Protein AF-A0A9P6MD39-F1 (afdb_monomer_lite)

pLDDT: mean 84.33, std 9.84, range [44.53, 94.75]

Structure (mmCIF, N/CA/C/O backbone):
data_AF-A0A9P6MD39-F1
#
_entry.id   AF-A0A9P6MD39-F1
#
loop_
_atom_site.group_PDB
_atom_site.id
_atom_site.type_symbol
_atom_site.label_atom_id
_atom_site.label_alt_id
_atom_site.label_comp_id
_atom_site.label_asym_id
_atom_site.label_entity_id
_atom_site.label_seq_id
_atom_site.pdbx_PDB_ins_code
_atom_site.Cartn_x
_atom_site.Cartn_y
_atom_site.Cartn_z
_atom_site.occupancy
_atom_site.B_iso_or_equiv
_atom_site.auth_seq_id
_atom_site.auth_comp_id
_atom_site.auth_asym_id
_atom_site.auth_atom_id
_atom_site.pdbx_PDB_model_num
ATOM 1 N N . MET A 1 1 ? 20.404 10.958 -19.937 1.00 44.53 1 MET A N 1
ATOM 2 C CA . MET A 1 1 ? 19.831 9.655 -19.550 1.00 44.53 1 MET A CA 1
ATOM 3 C C . MET A 1 1 ? 18.333 9.852 -19.478 1.00 44.53 1 MET A C 1
ATOM 5 O O . MET A 1 1 ? 17.908 10.768 -18.789 1.00 44.53 1 MET A O 1
ATOM 9 N N . THR A 1 2 ? 17.556 9.113 -20.261 1.00 56.06 2 THR A N 1
ATOM 10 C CA . THR A 1 2 ? 16.095 9.101 -20.125 1.00 56.06 2 THR A CA 1
ATOM 11 C C . THR A 1 2 ? 15.759 8.296 -18.879 1.00 56.06 2 THR A C 1
ATOM 13 O O . THR A 1 2 ? 16.224 7.165 -18.756 1.00 56.06 2 THR A O 1
ATOM 16 N N . THR A 1 3 ? 15.022 8.886 -17.944 1.00 56.59 3 THR A N 1
ATOM 17 C CA . THR A 1 3 ? 14.505 8.189 -16.764 1.00 56.59 3 THR A CA 1
ATOM 18 C C . THR A 1 3 ? 13.749 6.937 -17.231 1.00 56.59 3 THR A C 1
ATOM 20 O O . THR A 1 3 ? 12.933 7.062 -18.150 1.00 56.59 3 THR A O 1
ATOM 23 N N . PRO A 1 4 ? 14.025 5.739 -16.687 1.00 63.88 4 PRO A N 1
ATOM 24 C CA . PRO A 1 4 ? 13.244 4.552 -17.009 1.00 63.88 4 PRO A CA 1
ATOM 25 C C . PRO A 1 4 ? 11.767 4.823 -16.717 1.00 63.88 4 PRO A C 1
ATOM 27 O O . PRO A 1 4 ? 11.411 5.245 -15.618 1.00 63.88 4 PRO A O 1
ATOM 30 N N . ASN A 1 5 ? 10.898 4.602 -17.703 1.00 75.19 5 ASN A N 1
ATOM 31 C CA . ASN A 1 5 ? 9.455 4.723 -17.507 1.00 75.19 5 ASN A CA 1
ATOM 32 C C . ASN A 1 5 ? 8.941 3.451 -16.824 1.00 75.19 5 ASN A C 1
ATOM 34 O O . ASN A 1 5 ? 8.350 2.596 -17.480 1.00 75.19 5 ASN A O 1
ATOM 38 N N . ILE A 1 6 ? 9.194 3.313 -15.521 1.00 82.12 6 ILE A N 1
ATOM 39 C CA . ILE A 1 6 ? 8.558 2.280 -14.700 1.00 82.12 6 ILE A CA 1
ATOM 40 C C . ILE A 1 6 ? 7.160 2.759 -14.318 1.00 82.12 6 ILE A C 1
ATOM 42 O O . ILE A 1 6 ? 6.989 3.847 -13.762 1.00 82.12 6 ILE A O 1
ATOM 46 N N . SER A 1 7 ? 6.154 1.937 -14.593 1.00 85.88 7 SER A N 1
ATOM 47 C CA . SER A 1 7 ? 4.779 2.169 -14.153 1.00 85.88 7 SER A CA 1
ATOM 48 C C . SER A 1 7 ? 4.246 0.929 -13.455 1.00 85.88 7 SER A C 1
ATOM 50 O O . SER A 1 7 ? 4.183 -0.139 -14.064 1.00 85.88 7 SER A O 1
ATOM 52 N N . VAL A 1 8 ? 3.854 1.078 -12.191 1.00 88.06 8 VAL A N 1
ATOM 53 C CA . VAL A 1 8 ? 3.109 0.048 -11.458 1.00 88.06 8 VAL A CA 1
ATOM 54 C C . VAL A 1 8 ? 1.633 0.179 -11.811 1.00 88.06 8 VAL A C 1
ATOM 56 O O . VAL A 1 8 ? 1.124 1.283 -11.982 1.00 88.06 8 VAL A O 1
ATOM 59 N N . THR A 1 9 ? 0.955 -0.948 -11.950 1.00 90.25 9 THR A N 1
ATOM 60 C CA . THR A 1 9 ? -0.455 -1.051 -12.320 1.00 90.25 9 THR A CA 1
ATOM 61 C C . THR A 1 9 ? -1.089 -2.222 -11.578 1.00 90.25 9 THR A C 1
ATOM 63 O O . THR A 1 9 ? -0.384 -3.041 -10.986 1.00 90.25 9 THR A O 1
ATOM 66 N N . ASN A 1 10 ? -2.418 -2.345 -11.651 1.00 90.44 10 ASN A N 1
ATOM 67 C CA . ASN A 1 10 ? -3.111 -3.565 -11.233 1.00 90.44 10 ASN A CA 1
ATOM 68 C C . ASN A 1 10 ? -2.836 -3.972 -9.773 1.00 90.44 10 ASN A C 1
ATOM 70 O O . ASN A 1 10 ? -2.731 -5.161 -9.469 1.00 90.44 10 ASN A O 1
ATOM 74 N N . VAL A 1 11 ? -2.718 -2.994 -8.872 1.00 93.06 11 VAL A N 1
ATOM 75 C CA . VAL A 1 11 ? -2.533 -3.275 -7.447 1.00 93.06 11 VAL A CA 1
ATOM 76 C C . VAL A 1 11 ? -3.829 -3.871 -6.902 1.00 93.06 11 VAL A C 1
ATOM 78 O O . VAL A 1 11 ? -4.899 -3.283 -7.029 1.00 93.06 11 VAL A O 1
ATOM 81 N N . ARG A 1 12 ? -3.748 -5.070 -6.336 1.00 93.88 12 ARG A N 1
ATOM 82 C CA . ARG A 1 12 ? -4.895 -5.840 -5.843 1.00 93.88 12 ARG A CA 1
ATOM 83 C C . ARG A 1 12 ? -4.574 -6.413 -4.479 1.00 93.88 12 ARG A C 1
ATOM 85 O O . ARG A 1 12 ? -3.466 -6.901 -4.275 1.00 93.88 12 ARG A O 1
ATOM 92 N N . THR A 1 13 ? -5.547 -6.401 -3.583 1.00 92.88 13 THR A N 1
ATOM 93 C CA . THR A 1 13 ? -5.464 -7.069 -2.284 1.00 92.88 13 THR A CA 1
ATOM 94 C C . THR A 1 13 ? -6.242 -8.383 -2.306 1.00 92.88 13 THR A C 1
ATOM 96 O O . THR A 1 13 ? -7.105 -8.594 -3.159 1.00 92.88 13 THR A O 1
ATOM 99 N N . ASP A 1 14 ? -5.924 -9.295 -1.392 1.00 90.94 14 ASP A N 1
ATOM 100 C CA . ASP A 1 14 ? -6.671 -10.542 -1.186 1.00 90.94 14 ASP A CA 1
ATOM 101 C C . ASP A 1 14 ? -8.008 -10.344 -0.444 1.00 90.94 14 ASP A C 1
ATOM 103 O O . ASP A 1 14 ? -8.869 -11.221 -0.500 1.00 90.94 14 ASP A O 1
ATOM 107 N N . HIS A 1 15 ? -8.214 -9.171 0.163 1.00 84.69 15 HIS A N 1
ATOM 108 C CA . HIS A 1 15 ? -9.424 -8.792 0.897 1.00 84.69 15 HIS A CA 1
ATOM 109 C C . HIS A 1 15 ? -10.005 -7.442 0.425 1.00 84.69 15 HIS A C 1
ATOM 111 O O . HIS A 1 15 ? -10.064 -6.495 1.210 1.00 84.69 15 HIS A O 1
ATOM 117 N N . PRO A 1 16 ? -10.422 -7.293 -0.847 1.00 82.94 16 PRO A N 1
ATOM 118 C CA . PRO A 1 16 ? -11.021 -6.041 -1.307 1.00 82.94 16 PRO A CA 1
ATOM 119 C C . PRO A 1 16 ? -12.329 -5.760 -0.547 1.00 82.94 16 PRO A C 1
ATOM 121 O O . PRO A 1 16 ? -13.169 -6.653 -0.411 1.00 82.94 16 PRO A O 1
ATOM 124 N N . TYR A 1 17 ? -12.509 -4.521 -0.078 1.00 82.81 17 TYR A N 1
ATOM 125 C CA . TYR A 1 17 ? -13.689 -4.046 0.667 1.00 82.81 17 TYR A CA 1
ATOM 126 C C . TYR A 1 17 ? -13.965 -4.738 2.016 1.00 82.81 17 TYR A C 1
ATOM 128 O O . TYR A 1 17 ? -15.094 -4.683 2.514 1.00 82.81 17 TYR A O 1
ATOM 136 N N . ALA A 1 18 ? -12.980 -5.424 2.598 1.00 83.06 18 ALA A N 1
ATOM 137 C CA . ALA A 1 18 ? -13.137 -6.083 3.890 1.00 83.06 18 ALA A CA 1
ATOM 138 C C . ALA A 1 18 ? -12.678 -5.188 5.045 1.00 83.06 18 ALA A C 1
ATOM 140 O O . ALA A 1 18 ? -11.569 -4.667 5.030 1.00 83.06 18 ALA A O 1
ATOM 141 N N . THR A 1 19 ? -13.468 -5.132 6.119 1.00 83.62 19 THR A N 1
ATOM 142 C CA . THR A 1 19 ? -13.018 -4.528 7.377 1.00 83.62 19 THR A CA 1
ATOM 143 C C . THR A 1 19 ? -11.956 -5.407 8.028 1.00 83.62 19 THR A C 1
ATOM 145 O O . THR A 1 19 ? -12.266 -6.506 8.488 1.00 83.62 19 THR A O 1
ATOM 148 N N . LEU A 1 20 ? -10.726 -4.905 8.095 1.00 78.94 20 LEU A N 1
ATOM 149 C CA . LEU A 1 20 ? -9.609 -5.579 8.752 1.00 78.94 20 LEU A CA 1
ATOM 150 C C . LEU A 1 20 ? -9.336 -4.982 10.135 1.00 78.94 20 LEU A C 1
ATOM 152 O O . LEU A 1 20 ? -9.538 -3.787 10.369 1.00 78.94 20 LEU A O 1
ATOM 156 N N . VAL A 1 21 ? -8.869 -5.820 11.056 1.00 85.25 21 VAL A N 1
ATOM 157 C CA . VAL A 1 21 ? -8.571 -5.447 12.444 1.00 85.25 21 VAL A CA 1
ATOM 158 C C . VAL A 1 21 ? -7.092 -5.674 12.776 1.00 85.25 21 VAL A C 1
ATOM 160 O O . VAL A 1 21 ? -6.399 -6.411 12.073 1.00 85.25 21 VAL A O 1
ATOM 163 N N . PRO A 1 22 ? -6.570 -5.066 13.860 1.00 88.94 22 PRO A N 1
ATOM 164 C CA . PRO A 1 22 ? -5.219 -5.359 14.316 1.00 88.94 22 PRO A CA 1
ATOM 165 C C . PRO A 1 22 ? -4.912 -6.856 14.448 1.00 88.94 22 PRO A C 1
ATOM 167 O O . PRO A 1 22 ? -5.620 -7.576 15.154 1.00 88.94 22 PRO A O 1
ATOM 170 N N . GLY A 1 23 ? -3.794 -7.283 13.866 1.00 88.88 23 GLY A N 1
ATOM 171 C CA . GLY A 1 23 ? -3.333 -8.673 13.834 1.00 88.88 23 GLY A CA 1
ATOM 172 C C . GLY A 1 23 ? -3.735 -9.439 12.573 1.00 88.88 23 GLY A C 1
ATOM 173 O O . GLY A 1 23 ? -3.218 -10.535 12.359 1.00 88.88 23 GLY A O 1
ATOM 174 N N . ASP A 1 24 ? -4.606 -8.873 11.734 1.00 90.38 24 ASP A N 1
ATOM 175 C CA . ASP A 1 24 ? -4.895 -9.436 10.419 1.00 90.38 24 ASP A CA 1
ATOM 176 C C . ASP A 1 24 ? -3.701 -9.266 9.471 1.00 90.38 24 ASP A C 1
ATOM 178 O O . ASP A 1 24 ? -2.877 -8.353 9.603 1.00 90.38 24 ASP A O 1
ATOM 182 N N . TYR A 1 25 ? -3.642 -10.153 8.479 1.00 91.00 25 TYR A N 1
ATOM 183 C CA . TYR A 1 25 ? -2.671 -10.094 7.397 1.00 91.00 25 TYR A CA 1
ATOM 184 C C . TYR A 1 25 ? -3.367 -9.748 6.086 1.00 91.00 25 TYR A C 1
ATOM 186 O O . TYR A 1 25 ? -4.429 -10.280 5.771 1.00 91.00 25 TYR A O 1
ATOM 194 N N . LEU A 1 26 ? -2.726 -8.876 5.317 1.00 91.38 26 LEU A N 1
ATOM 195 C CA . LEU A 1 26 ? -3.168 -8.440 4.000 1.00 91.38 26 LEU A CA 1
ATOM 196 C C . LEU A 1 26 ? -2.069 -8.740 2.991 1.00 91.38 26 LEU A C 1
ATOM 198 O O . LEU A 1 26 ? -0.941 -8.279 3.169 1.00 91.38 26 LEU A O 1
ATOM 202 N N . THR A 1 27 ? -2.386 -9.432 1.902 1.00 92.56 27 THR A N 1
ATOM 203 C CA . THR A 1 27 ? -1.442 -9.609 0.793 1.00 92.56 27 THR A CA 1
ATOM 204 C C . THR A 1 27 ? -1.843 -8.728 -0.382 1.00 92.56 27 THR A C 1
ATOM 206 O O . THR A 1 27 ? -2.945 -8.843 -0.917 1.00 92.56 27 THR A O 1
ATOM 209 N N . ALA A 1 28 ? -0.922 -7.874 -0.829 1.00 92.62 28 ALA A N 1
ATOM 210 C CA . ALA A 1 28 ? -1.068 -7.083 -2.044 1.00 92.62 28 ALA A CA 1
ATOM 211 C C . ALA A 1 28 ? -0.226 -7.659 -3.180 1.00 92.62 28 ALA A C 1
ATOM 213 O O . ALA A 1 28 ? 0.910 -8.074 -2.960 1.00 92.62 28 ALA A O 1
ATOM 214 N N . ARG A 1 29 ? -0.764 -7.630 -4.399 1.00 92.94 29 ARG A N 1
ATOM 215 C CA . ARG A 1 29 ? -0.096 -8.018 -5.648 1.00 92.94 29 ARG A CA 1
ATOM 216 C C . ARG A 1 29 ? -0.170 -6.877 -6.643 1.00 92.94 29 ARG A C 1
ATOM 218 O O . ARG A 1 29 ? -1.167 -6.162 -6.652 1.00 92.94 29 ARG A O 1
ATOM 225 N N . TRP A 1 30 ? 0.842 -6.714 -7.482 1.00 92.44 30 TRP A N 1
ATOM 226 C CA . TRP A 1 30 ? 0.849 -5.680 -8.519 1.00 92.44 30 TRP A CA 1
ATOM 227 C C . TRP A 1 30 ? 1.573 -6.147 -9.777 1.00 92.44 30 TRP A C 1
ATOM 229 O O . TRP A 1 30 ? 2.448 -7.014 -9.728 1.00 92.44 30 TRP A O 1
ATOM 239 N N . ASP A 1 31 ? 1.225 -5.514 -10.894 1.00 90.88 31 ASP A N 1
ATOM 240 C CA . ASP A 1 31 ? 1.940 -5.654 -12.155 1.00 90.88 31 ASP A CA 1
ATOM 241 C C . ASP A 1 31 ? 2.807 -4.422 -12.393 1.00 90.88 31 ASP A C 1
ATOM 243 O O . ASP A 1 31 ? 2.402 -3.298 -12.085 1.00 90.88 31 ASP A O 1
ATOM 247 N N . THR A 1 32 ? 3.962 -4.601 -13.023 1.00 87.31 32 THR A N 1
ATOM 248 C CA . THR A 1 32 ? 4.793 -3.476 -13.452 1.00 87.31 32 THR A CA 1
ATOM 249 C C . THR A 1 32 ? 5.044 -3.525 -14.954 1.00 87.31 32 THR A C 1
ATOM 251 O O . THR A 1 32 ? 5.188 -4.589 -15.552 1.00 87.31 32 THR A O 1
ATOM 254 N N . SER A 1 33 ? 5.102 -2.351 -15.574 1.00 85.31 33 SER A N 1
ATOM 255 C CA . SER A 1 33 ? 5.515 -2.154 -16.961 1.00 85.31 33 SER A CA 1
ATOM 256 C C . SER A 1 33 ? 6.737 -1.234 -17.027 1.00 85.31 33 SER A C 1
ATOM 258 O O . SER A 1 33 ? 6.924 -0.383 -16.154 1.00 85.31 33 SER A O 1
ATOM 260 N N . GLY A 1 34 ? 7.569 -1.407 -18.058 1.00 79.06 34 GLY A N 1
ATOM 261 C CA . GLY A 1 34 ? 8.846 -0.698 -18.208 1.00 79.06 34 GLY A CA 1
ATOM 262 C C . GLY A 1 34 ? 10.058 -1.540 -17.807 1.00 79.06 34 GLY A C 1
ATOM 263 O O . GLY A 1 34 ? 9.921 -2.694 -17.408 1.00 79.06 34 GLY A O 1
ATOM 264 N N . ASP A 1 35 ? 11.255 -0.969 -17.950 1.00 75.19 35 ASP A N 1
ATOM 265 C CA . ASP A 1 35 ? 12.501 -1.616 -17.523 1.00 75.19 35 ASP A CA 1
ATOM 266 C C . ASP A 1 35 ? 12.641 -1.495 -16.002 1.00 75.19 35 ASP A C 1
ATOM 268 O O . ASP A 1 35 ? 13.123 -0.493 -15.473 1.00 75.19 35 ASP A O 1
ATOM 272 N N . THR A 1 36 ? 12.131 -2.505 -15.300 1.00 67.44 36 THR A N 1
ATOM 273 C CA . THR A 1 36 ? 12.156 -2.610 -13.843 1.00 67.44 36 THR A CA 1
ATOM 274 C C . THR A 1 36 ? 13.495 -3.147 -13.374 1.00 67.44 36 THR A C 1
ATOM 276 O O . THR A 1 36 ? 13.541 -4.226 -12.785 1.00 67.44 36 THR A O 1
ATOM 279 N N . ALA A 1 37 ? 14.590 -2.447 -13.676 1.00 64.00 37 ALA A N 1
ATOM 280 C CA . ALA A 1 37 ? 15.920 -2.785 -13.175 1.00 64.00 37 ALA A CA 1
ATOM 281 C C . ALA A 1 37 ? 15.921 -3.023 -11.641 1.00 64.00 37 ALA A C 1
ATOM 283 O O . ALA A 1 37 ? 14.890 -2.975 -10.975 1.00 64.00 37 ALA A O 1
ATOM 284 N N . TRP A 1 38 ? 17.089 -3.251 -11.036 1.00 70.12 38 TRP A N 1
ATOM 285 C CA . TRP A 1 38 ? 17.299 -3.459 -9.585 1.00 70.12 38 TRP A CA 1
ATOM 286 C C . TRP A 1 38 ? 16.818 -2.316 -8.647 1.00 70.12 38 TRP A C 1
ATOM 288 O O . TRP A 1 38 ? 17.248 -2.228 -7.501 1.00 70.12 38 TRP A O 1
ATOM 298 N N . ASP A 1 39 ? 15.955 -1.434 -9.140 1.00 77.38 39 ASP A N 1
ATOM 299 C CA . ASP A 1 39 ? 15.200 -0.400 -8.457 1.00 77.38 39 ASP A CA 1
ATOM 300 C C . ASP A 1 39 ? 14.232 -0.997 -7.425 1.00 77.38 39 ASP A C 1
ATOM 302 O O . ASP A 1 39 ? 13.476 -1.921 -7.725 1.00 77.38 39 ASP A O 1
ATOM 306 N N . SER A 1 40 ? 14.211 -0.432 -6.217 1.00 82.56 40 SER A N 1
ATOM 307 C CA . SER A 1 40 ? 13.299 -0.840 -5.14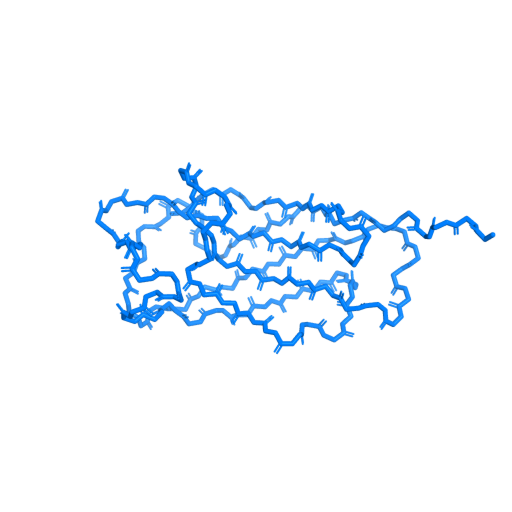2 1.00 82.56 40 SER A CA 1
ATOM 308 C C . SER A 1 40 ? 12.002 -0.039 -5.174 1.00 82.56 40 SER A C 1
ATOM 310 O O . SER A 1 40 ? 12.022 1.188 -5.284 1.00 82.56 40 SER A O 1
ATOM 312 N N . CYS A 1 41 ? 10.876 -0.726 -4.998 1.00 86.38 41 CYS A N 1
ATOM 313 C CA . CYS A 1 41 ? 9.567 -0.103 -4.827 1.00 86.38 41 CYS A CA 1
ATOM 314 C C . CYS A 1 41 ? 9.212 -0.016 -3.342 1.00 86.38 41 CYS A C 1
ATOM 316 O O . CYS A 1 41 ? 9.651 -0.829 -2.523 1.00 86.38 41 CYS A O 1
ATOM 318 N N . TYR A 1 42 ? 8.389 0.971 -3.001 1.00 89.25 42 TYR A N 1
ATOM 319 C CA . TYR A 1 42 ? 7.884 1.149 -1.647 1.00 89.25 42 TYR A CA 1
ATOM 320 C C . TYR A 1 42 ? 6.396 0.826 -1.581 1.00 89.25 42 TYR A C 1
ATOM 322 O O . TYR A 1 42 ? 5.582 1.505 -2.213 1.00 89.25 42 TYR A O 1
ATOM 330 N N . ALA A 1 43 ? 6.058 -0.196 -0.798 1.00 91.94 43 ALA A N 1
ATOM 331 C CA . ALA A 1 43 ? 4.702 -0.678 -0.617 1.00 91.94 43 ALA A CA 1
ATOM 332 C C . ALA A 1 43 ? 4.221 -0.354 0.803 1.00 91.94 43 ALA A C 1
ATOM 334 O O . ALA A 1 43 ? 4.899 -0.667 1.785 1.00 91.94 43 ALA A O 1
ATOM 335 N N . ALA A 1 44 ? 3.062 0.291 0.911 1.00 93.12 44 ALA A N 1
ATOM 336 C CA . ALA A 1 44 ? 2.498 0.707 2.190 1.00 93.12 44 ALA A CA 1
ATOM 337 C C . ALA A 1 44 ? 0.974 0.632 2.186 1.00 93.12 44 ALA A C 1
ATOM 339 O O . ALA A 1 44 ? 0.337 0.966 1.185 1.00 93.12 44 ALA A O 1
ATOM 340 N N . VAL A 1 45 ? 0.413 0.271 3.337 1.00 93.38 45 VAL A N 1
ATOM 341 C CA . VAL A 1 45 ? -1.000 0.476 3.651 1.00 93.38 45 VAL A CA 1
ATOM 342 C C . VAL A 1 45 ? -1.172 1.920 4.104 1.00 93.38 45 VAL A C 1
ATOM 344 O O . VAL A 1 45 ? -0.435 2.405 4.967 1.00 93.38 45 VAL A O 1
ATOM 347 N N . ARG A 1 46 ? -2.130 2.619 3.508 1.00 92.88 46 ARG A N 1
ATOM 348 C CA . ARG A 1 46 ? -2.394 4.044 3.729 1.00 92.88 46 ARG A CA 1
ATOM 349 C C . ARG A 1 46 ? -3.870 4.269 3.995 1.00 92.88 46 ARG A C 1
ATOM 351 O O . ARG A 1 46 ? -4.702 3.476 3.555 1.00 92.88 46 ARG A O 1
ATOM 358 N N . SER A 1 47 ? -4.180 5.361 4.685 1.00 89.81 47 SER A N 1
ATOM 359 C CA . SER A 1 47 ? -5.563 5.827 4.785 1.00 89.81 47 SER A CA 1
ATOM 360 C C . SER A 1 47 ? -6.071 6.230 3.402 1.00 89.81 47 SER A C 1
ATOM 362 O O . SER A 1 47 ? -5.351 6.858 2.623 1.00 89.81 47 SER A O 1
ATOM 364 N N . PHE A 1 48 ? -7.312 5.868 3.090 1.00 87.56 48 PHE A N 1
ATOM 365 C CA . PHE A 1 48 ? -7.978 6.347 1.884 1.00 87.56 48 PHE A CA 1
ATOM 366 C C . PHE A 1 48 ? -8.345 7.839 1.997 1.00 87.56 48 PHE A C 1
ATOM 368 O O . PHE A 1 48 ? -8.318 8.562 1.003 1.00 87.56 48 PHE A O 1
ATOM 375 N N . GLU A 1 49 ? -8.649 8.315 3.209 1.00 86.94 49 GLU A N 1
ATOM 376 C CA . GLU A 1 49 ? -9.021 9.712 3.484 1.00 86.94 49 GLU A CA 1
ATOM 377 C C . GLU A 1 49 ? -7.808 10.653 3.476 1.00 86.94 49 GLU A C 1
ATOM 379 O O . GLU A 1 49 ? -7.897 11.776 2.979 1.00 86.94 49 GLU A O 1
ATOM 384 N N . ASP A 1 50 ? -6.666 10.180 3.985 1.00 87.81 50 ASP A N 1
ATOM 385 C CA . ASP A 1 50 ? -5.371 10.859 3.889 1.00 87.81 50 ASP A CA 1
ATOM 386 C C . ASP A 1 50 ? -4.316 9.915 3.285 1.00 87.81 50 ASP A C 1
ATOM 388 O O . ASP A 1 50 ? -3.618 9.201 4.013 1.00 87.81 50 ASP A O 1
ATOM 392 N N . PRO A 1 51 ? -4.148 9.928 1.949 1.00 85.00 51 PRO A N 1
ATOM 393 C CA . PRO A 1 51 ? -3.184 9.082 1.253 1.00 85.00 51 PRO A CA 1
ATOM 394 C C . PRO A 1 51 ? -1.725 9.300 1.658 1.00 85.00 51 PRO A C 1
ATOM 396 O O . PRO A 1 51 ? -0.868 8.499 1.283 1.00 85.00 51 PRO A O 1
ATOM 399 N N . ASN A 1 52 ? -1.393 10.377 2.374 1.00 87.81 52 ASN A N 1
ATOM 400 C CA . ASN A 1 52 ? -0.030 10.597 2.852 1.00 87.81 52 ASN A CA 1
ATOM 401 C C . ASN A 1 52 ? 0.235 9.879 4.177 1.00 87.81 52 ASN A C 1
ATOM 403 O O . ASN A 1 52 ? 1.385 9.509 4.430 1.00 87.81 52 ASN A O 1
ATOM 407 N N . ALA A 1 53 ? -0.809 9.625 4.965 1.00 89.50 53 ALA A N 1
ATOM 408 C CA . ALA A 1 53 ? -0.717 8.947 6.244 1.00 89.50 53 ALA A CA 1
ATOM 409 C C . ALA A 1 53 ? -0.457 7.445 6.041 1.00 89.50 53 ALA A C 1
ATOM 411 O O . ALA A 1 53 ? -1.204 6.735 5.358 1.00 89.50 53 ALA A O 1
ATOM 412 N N . ILE A 1 54 ? 0.642 6.958 6.622 1.00 91.19 54 ILE A N 1
ATOM 413 C CA . ILE A 1 54 ? 1.064 5.560 6.508 1.00 91.19 54 ILE A CA 1
ATOM 414 C C . ILE A 1 54 ? 0.551 4.796 7.719 1.00 91.19 54 ILE A C 1
ATOM 416 O O . ILE A 1 54 ? 0.866 5.121 8.862 1.00 91.19 54 ILE A O 1
ATOM 420 N N . PHE A 1 55 ? -0.203 3.740 7.443 1.00 91.06 55 PHE A N 1
ATOM 421 C CA . PHE A 1 55 ? -0.708 2.840 8.459 1.00 91.06 55 PHE A CA 1
ATOM 422 C C . PHE A 1 55 ? 0.357 1.808 8.846 1.00 91.06 55 PHE A C 1
ATOM 424 O O . PHE A 1 55 ? 0.746 1.693 10.005 1.00 91.06 55 PHE A O 1
ATOM 431 N N . THR A 1 56 ? 0.875 1.094 7.848 1.00 92.19 56 THR A N 1
ATOM 432 C CA . THR A 1 56 ? 1.988 0.147 7.967 1.00 92.19 56 THR A CA 1
ATOM 433 C C . THR A 1 56 ? 2.704 0.041 6.625 1.00 92.19 56 THR A C 1
ATOM 435 O O . THR A 1 56 ? 2.143 0.390 5.583 1.00 92.19 56 THR A O 1
ATOM 438 N N . ASP A 1 57 ? 3.948 -0.417 6.627 1.00 92.38 57 ASP A N 1
ATOM 439 C CA . ASP A 1 57 ? 4.731 -0.601 5.416 1.00 92.38 57 ASP A CA 1
ATOM 440 C C . ASP A 1 57 ? 5.634 -1.824 5.476 1.00 92.38 57 ASP A C 1
ATOM 442 O O . ASP A 1 57 ? 5.962 -2.353 6.534 1.00 92.38 57 ASP A O 1
ATOM 446 N N . VAL A 1 58 ? 6.043 -2.265 4.293 1.00 84.56 58 VAL A N 1
ATOM 447 C CA . VAL A 1 58 ? 7.070 -3.288 4.121 1.00 84.56 58 VAL A CA 1
ATOM 448 C C . VAL A 1 58 ? 8.218 -2.655 3.353 1.00 84.56 58 VAL A C 1
ATOM 450 O O . VAL A 1 58 ? 8.137 -2.397 2.151 1.00 84.56 58 VAL A O 1
ATOM 453 N N . TYR A 1 59 ? 9.281 -2.320 4.085 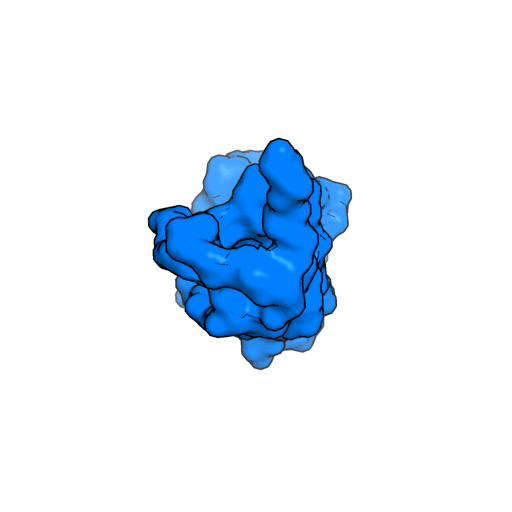1.00 68.19 59 TYR A N 1
ATOM 454 C CA . TYR A 1 59 ? 10.471 -1.688 3.527 1.00 68.19 59 TYR A CA 1
ATOM 455 C C . TYR A 1 59 ? 11.657 -2.660 3.497 1.00 68.19 59 TYR A C 1
ATOM 457 O O . TYR A 1 59 ? 11.972 -3.239 4.539 1.00 68.19 59 TYR A O 1
ATOM 465 N N . PRO A 1 60 ? 12.416 -2.744 2.391 1.00 61.16 60 PRO A N 1
ATOM 466 C CA . PRO A 1 60 ? 12.064 -2.470 0.994 1.00 61.16 60 PRO A CA 1
ATOM 467 C C . PRO A 1 60 ? 11.643 -3.761 0.270 1.00 61.16 60 PRO A C 1
ATOM 469 O O . PRO A 1 60 ? 12.266 -4.806 0.462 1.00 61.16 60 PRO A O 1
ATOM 472 N N . HIS A 1 61 ? 10.646 -3.696 -0.622 1.00 60.28 61 HIS A N 1
ATOM 473 C CA . HIS A 1 61 ? 10.485 -4.768 -1.608 1.00 60.28 61 HIS A CA 1
ATOM 474 C C . HIS A 1 61 ? 11.670 -4.663 -2.587 1.00 60.28 61 HIS A C 1
ATOM 476 O O . HIS A 1 61 ? 11.836 -3.613 -3.217 1.00 60.28 61 HIS A O 1
ATOM 482 N N . PRO A 1 62 ? 12.534 -5.689 -2.691 1.00 60.16 62 PRO A N 1
ATOM 483 C CA . PRO A 1 62 ? 13.881 -5.544 -3.251 1.00 60.16 62 PRO A CA 1
ATOM 484 C C . PRO A 1 62 ? 13.914 -5.232 -4.752 1.00 60.16 62 PRO A C 1
ATOM 486 O O . PRO A 1 62 ? 14.974 -4.891 -5.267 1.00 60.16 62 PRO A O 1
ATOM 489 N N . GLN A 1 63 ? 12.786 -5.364 -5.456 1.00 73.81 63 GLN A N 1
ATOM 490 C CA . GLN A 1 63 ? 12.669 -5.071 -6.883 1.00 73.81 63 GLN A CA 1
ATOM 491 C C . GLN A 1 63 ? 11.291 -4.476 -7.205 1.00 73.81 63 GLN A C 1
ATOM 493 O O . GLN A 1 63 ? 10.274 -4.948 -6.697 1.00 73.81 63 GLN A O 1
ATOM 498 N N . CYS A 1 64 ? 11.253 -3.474 -8.082 1.00 77.62 64 CYS A N 1
ATOM 499 C CA . CYS A 1 64 ? 10.041 -2.868 -8.637 1.00 77.62 64 CYS A CA 1
ATOM 500 C C . CYS A 1 64 ? 9.344 -3.737 -9.698 1.00 77.62 64 CYS A C 1
ATOM 502 O O . CYS A 1 64 ? 8.396 -3.275 -10.330 1.00 77.62 64 CYS A O 1
ATOM 504 N N . GLY A 1 65 ? 9.786 -4.977 -9.920 1.00 81.44 65 GLY A N 1
ATOM 505 C CA . GLY A 1 65 ? 9.083 -5.923 -10.788 1.00 81.44 65 GLY A CA 1
ATOM 506 C C . GLY A 1 65 ? 7.672 -6.238 -10.283 1.00 81.44 65 GLY A C 1
ATOM 507 O O . GLY A 1 65 ? 7.325 -5.911 -9.144 1.00 81.44 65 GLY A O 1
ATOM 508 N N . SER A 1 66 ? 6.861 -6.882 -11.128 1.00 86.62 66 SER A N 1
ATOM 509 C CA . SER A 1 66 ? 5.601 -7.478 -10.675 1.00 86.62 66 SER A CA 1
ATOM 510 C C . SER A 1 66 ? 5.878 -8.381 -9.474 1.00 86.62 66 SER A C 1
ATOM 512 O O . SER A 1 66 ? 6.840 -9.155 -9.486 1.00 86.62 66 SER A O 1
ATOM 514 N N . GLY A 1 67 ? 5.067 -8.266 -8.431 1.00 87.12 67 GLY A N 1
ATOM 515 C CA . GLY A 1 67 ? 5.393 -8.874 -7.150 1.00 87.12 67 GLY A CA 1
ATOM 516 C C . GLY A 1 67 ? 4.219 -8.928 -6.194 1.00 87.12 67 GLY A C 1
ATOM 517 O O . GLY A 1 67 ? 3.088 -8.568 -6.534 1.00 87.12 67 GLY A O 1
ATOM 518 N N . GLU A 1 68 ? 4.514 -9.408 -4.992 1.00 90.12 68 GLU A N 1
ATOM 519 C CA . GLU A 1 68 ? 3.566 -9.440 -3.892 1.00 90.12 68 GLU A CA 1
ATOM 520 C C . GLU A 1 68 ? 4.236 -9.062 -2.573 1.00 90.12 68 GLU A C 1
ATOM 522 O O . GLU A 1 68 ? 5.428 -9.287 -2.367 1.00 90.12 68 GLU A O 1
ATOM 527 N N . ALA A 1 69 ? 3.456 -8.485 -1.666 1.00 90.44 69 ALA A N 1
ATOM 528 C CA . ALA A 1 69 ? 3.899 -8.143 -0.327 1.00 90.44 69 ALA A CA 1
ATOM 529 C C . ALA A 1 69 ? 2.790 -8.435 0.679 1.00 90.44 69 ALA A C 1
ATOM 531 O O . ALA A 1 69 ? 1.616 -8.195 0.399 1.00 90.44 69 ALA A O 1
ATOM 532 N N . THR A 1 70 ? 3.172 -8.944 1.848 1.00 92.25 70 THR A N 1
ATOM 533 C CA . THR A 1 70 ? 2.241 -9.214 2.948 1.00 92.25 70 THR A CA 1
ATOM 534 C C . THR A 1 70 ? 2.480 -8.225 4.076 1.00 92.25 70 THR A C 1
ATOM 536 O O . THR A 1 70 ? 3.615 -8.048 4.514 1.00 92.25 70 THR A O 1
ATOM 539 N N . PHE A 1 71 ? 1.406 -7.599 4.539 1.00 92.06 71 PHE A N 1
ATOM 540 C CA . PHE A 1 71 ? 1.390 -6.612 5.606 1.00 92.06 71 PHE A CA 1
ATOM 541 C C . PHE A 1 71 ? 0.704 -7.216 6.822 1.00 92.06 71 PHE A C 1
ATOM 543 O O . PHE A 1 71 ? -0.403 -7.734 6.706 1.00 92.06 71 PHE A O 1
ATOM 550 N N . GLU A 1 72 ? 1.343 -7.118 7.983 1.00 92.12 72 GLU A N 1
ATOM 551 C CA . GLU A 1 72 ? 0.650 -7.289 9.258 1.00 92.12 72 GLU A CA 1
ATOM 552 C C . GLU A 1 72 ? 0.041 -5.946 9.647 1.00 92.12 72 GLU A C 1
ATOM 554 O O . GLU A 1 72 ? 0.735 -4.924 9.640 1.00 92.12 72 GLU A O 1
ATOM 559 N N . LEU A 1 73 ? -1.249 -5.943 9.968 1.00 90.06 73 LEU A N 1
ATOM 560 C CA . LEU A 1 73 ? -1.958 -4.759 10.426 1.00 90.06 73 LEU A CA 1
ATOM 561 C C . LEU A 1 73 ? -1.669 -4.523 11.917 1.00 90.06 73 LEU A C 1
ATOM 563 O O . LEU A 1 73 ? -2.155 -5.270 12.770 1.00 90.06 73 LEU A O 1
ATOM 567 N N . PRO A 1 74 ? -0.854 -3.512 12.277 1.00 90.00 74 PRO A N 1
ATOM 568 C CA . PRO A 1 74 ? -0.417 -3.333 13.654 1.00 90.00 74 PRO A CA 1
ATOM 569 C C . PRO A 1 74 ? -1.549 -2.804 14.538 1.00 90.00 74 PRO A C 1
ATOM 571 O O . PRO A 1 74 ? -2.447 -2.100 14.082 1.00 90.00 74 PRO A O 1
ATOM 574 N N . LYS A 1 75 ? -1.476 -3.073 15.845 1.00 87.75 75 LYS A N 1
ATOM 575 C CA . LYS A 1 75 ? -2.377 -2.445 16.833 1.00 87.75 75 LYS A CA 1
ATOM 576 C C . LYS A 1 75 ? -2.240 -0.930 16.870 1.00 87.75 75 LYS A C 1
ATOM 578 O O . LYS A 1 75 ? -3.237 -0.239 17.048 1.00 87.75 75 LYS A O 1
ATOM 583 N N . GLU A 1 76 ? -1.018 -0.445 16.696 1.00 88.94 76 GLU A N 1
ATOM 584 C CA . GLU A 1 76 ? -0.695 0.974 16.647 1.00 88.94 76 GLU A CA 1
ATOM 585 C C . GLU A 1 76 ? -0.175 1.297 15.242 1.00 88.94 76 GLU A C 1
ATOM 587 O O . GLU A 1 76 ? 0.845 0.731 14.837 1.00 88.94 76 GLU A O 1
ATOM 592 N N . PRO A 1 77 ? -0.871 2.149 14.469 1.00 88.25 77 PRO A N 1
ATOM 593 C CA . PRO A 1 77 ? -0.382 2.570 13.168 1.00 88.25 77 PRO A CA 1
ATOM 594 C C . PRO A 1 77 ? 0.927 3.342 13.277 1.00 88.25 77 PRO A C 1
ATOM 596 O O . PRO A 1 77 ? 1.234 3.966 14.293 1.00 88.25 77 PRO A O 1
ATOM 599 N N . LYS A 1 78 ? 1.681 3.338 12.178 1.00 90.88 78 LYS A N 1
ATOM 600 C CA . LYS A 1 78 ? 2.933 4.087 12.057 1.00 90.88 78 LYS A CA 1
ATOM 601 C C . LYS A 1 78 ? 2.718 5.594 12.229 1.00 90.88 78 LYS A C 1
ATOM 603 O O . LYS A 1 78 ? 3.538 6.248 12.868 1.00 90.88 78 LYS A O 1
ATOM 608 N N . ASP A 1 79 ? 1.623 6.129 11.692 1.00 87.88 79 ASP A N 1
ATOM 609 C CA . ASP A 1 79 ? 1.117 7.455 12.048 1.00 87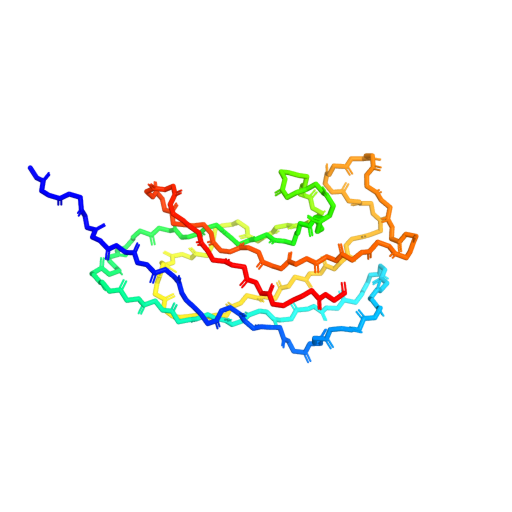.88 79 ASP A CA 1
ATOM 610 C C . ASP A 1 79 ? 0.117 7.344 13.209 1.00 87.88 79 ASP A C 1
ATOM 612 O O . ASP A 1 79 ? -0.971 6.787 13.058 1.00 87.88 79 ASP A O 1
ATOM 616 N N . SER A 1 80 ? 0.488 7.880 14.373 1.00 75.06 80 SER A N 1
ATOM 617 C CA . SER A 1 80 ? -0.248 7.716 15.633 1.00 75.06 80 SER A CA 1
ATOM 618 C C . SER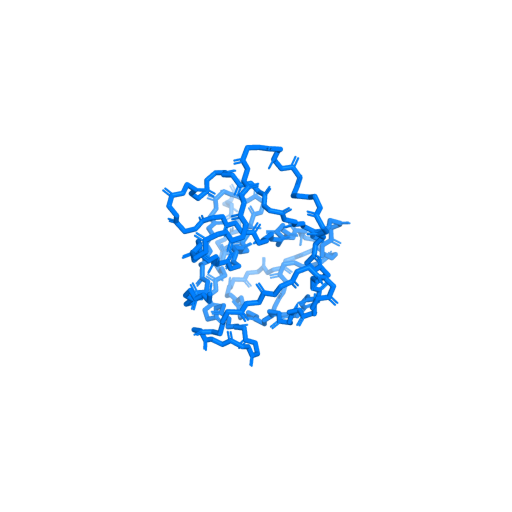 A 1 80 ? -1.624 8.387 15.663 1.00 75.06 80 SER A C 1
ATOM 620 O O . SER A 1 80 ? -2.394 8.145 16.594 1.00 75.06 80 SER A O 1
ATOM 622 N N . MET A 1 81 ? -1.954 9.220 14.672 1.00 78.06 81 MET A N 1
ATOM 623 C CA . MET A 1 81 ? -3.282 9.830 14.548 1.00 78.06 81 MET A CA 1
ATOM 624 C C . MET A 1 81 ? -4.290 8.930 13.820 1.00 78.06 81 MET A C 1
ATOM 626 O O . MET A 1 81 ? -5.492 9.193 13.890 1.00 78.06 81 MET A O 1
ATOM 630 N N . LEU A 1 82 ? -3.832 7.874 13.139 1.00 82.00 82 LEU A N 1
ATOM 631 C CA . LEU A 1 82 ? -4.708 6.946 12.426 1.00 82.00 82 LEU A CA 1
ATOM 632 C C . LEU A 1 82 ? -5.427 5.992 13.390 1.00 82.00 82 LEU A C 1
ATOM 634 O O . LEU A 1 82 ? -4.890 5.572 14.414 1.00 82.00 82 LEU A O 1
ATOM 638 N N . GLN A 1 83 ? -6.658 5.618 13.042 1.00 77.81 83 GLN A N 1
ATOM 639 C CA . GLN 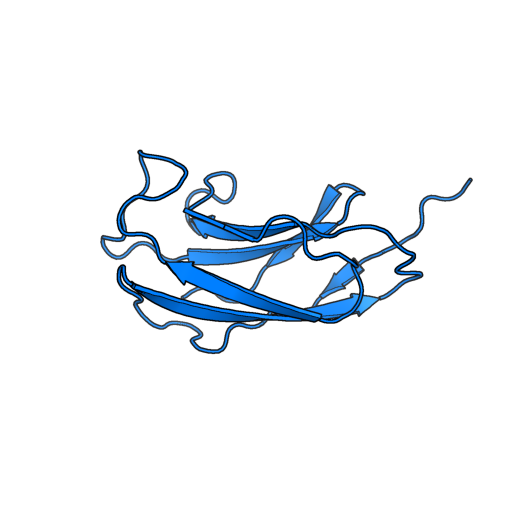A 1 83 ? -7.470 4.648 13.780 1.00 77.81 83 GLN A CA 1
ATOM 640 C C . GLN A 1 83 ? -8.158 3.695 12.798 1.00 77.81 83 GLN A C 1
ATOM 642 O O . GLN A 1 83 ? -8.431 4.068 11.665 1.00 77.81 83 GLN A O 1
ATOM 647 N N . TYR A 1 84 ? -8.497 2.482 13.241 1.00 76.81 84 TYR A N 1
ATOM 648 C CA . TYR A 1 84 ? -9.272 1.510 12.449 1.00 76.81 84 TYR A CA 1
ATOM 649 C C . TYR A 1 84 ? -10.780 1.809 12.384 1.00 76.81 84 TYR A C 1
ATOM 651 O O . TYR A 1 84 ? -11.531 1.004 11.848 1.00 76.81 84 TYR A O 1
ATOM 659 N N . ASN A 1 85 ? -11.260 2.902 12.988 1.00 72.62 85 ASN A N 1
ATOM 660 C CA . ASN A 1 85 ? -12.668 3.134 13.339 1.00 72.62 85 ASN A CA 1
ATOM 661 C C . ASN A 1 85 ? -13.596 3.360 12.121 1.00 72.62 85 ASN A C 1
ATOM 663 O O . ASN A 1 85 ? -14.083 4.465 11.900 1.00 72.62 85 ASN A O 1
ATOM 667 N N . GLY A 1 86 ? -13.828 2.316 11.323 1.00 69.94 86 GLY A N 1
ATOM 668 C CA . GLY A 1 86 ? -14.555 2.395 10.054 1.00 69.94 86 GLY A CA 1
ATOM 669 C C . GLY A 1 86 ? -13.775 3.091 8.934 1.00 69.94 86 GLY A C 1
ATOM 670 O O . GLY A 1 86 ? -14.348 3.356 7.881 1.00 69.94 86 GLY A O 1
ATOM 671 N N . SER A 1 87 ? -12.493 3.397 9.156 1.00 78.38 87 SER A N 1
ATOM 672 C CA . SER A 1 87 ? -11.619 3.975 8.139 1.00 78.38 87 SER A CA 1
ATOM 673 C C . SER A 1 87 ? -11.360 2.959 7.032 1.00 78.38 87 SER A C 1
ATOM 675 O O . SER A 1 87 ? -11.088 1.793 7.307 1.00 78.38 87 SER A O 1
ATOM 677 N N . MET A 1 88 ? -11.432 3.428 5.790 1.00 86.62 88 MET A N 1
ATOM 678 C CA . MET A 1 88 ? -11.047 2.651 4.617 1.00 86.62 88 MET A CA 1
ATOM 679 C C . MET A 1 88 ? -9.559 2.843 4.346 1.00 86.62 88 MET A C 1
ATOM 681 O O . MET A 1 88 ? -9.033 3.959 4.434 1.00 86.62 88 MET A O 1
ATOM 685 N N . PHE A 1 89 ? -8.889 1.764 3.974 1.00 90.56 89 PHE A N 1
ATOM 686 C CA . PHE A 1 89 ? -7.470 1.755 3.659 1.00 90.56 89 PHE A CA 1
ATOM 687 C C . PHE A 1 89 ? -7.239 1.324 2.217 1.00 90.56 89 PHE A C 1
ATOM 689 O O . PHE A 1 89 ? -8.104 0.750 1.566 1.00 90.56 89 PHE A O 1
ATOM 696 N N . MET A 1 90 ? -6.051 1.616 1.705 1.00 93.75 90 MET A N 1
ATOM 697 C CA . MET A 1 90 ? -5.592 1.132 0.407 1.00 93.75 90 MET A CA 1
ATOM 698 C C . MET A 1 90 ? -4.117 0.759 0.482 1.00 93.75 90 MET A C 1
ATOM 700 O O . MET A 1 90 ? -3.368 1.298 1.302 1.00 93.75 90 MET A O 1
ATOM 704 N N . VAL A 1 91 ? -3.677 -0.135 -0.399 1.00 94.12 91 VAL A N 1
ATOM 705 C CA . VAL A 1 91 ? -2.251 -0.383 -0.604 1.00 94.12 91 VAL A CA 1
ATOM 706 C C . VAL A 1 91 ? -1.767 0.480 -1.757 1.00 94.12 91 VAL A C 1
ATOM 708 O O . VAL A 1 91 ? -2.301 0.399 -2.860 1.00 94.12 91 VAL A O 1
ATOM 711 N N . ARG A 1 92 ? -0.715 1.265 -1.512 1.00 93.88 92 ARG A N 1
ATOM 712 C CA . ARG A 1 92 ? -0.006 2.030 -2.543 1.00 93.88 92 ARG A CA 1
ATOM 713 C C . ARG A 1 92 ? 1.366 1.436 -2.794 1.00 93.88 92 ARG A C 1
ATOM 715 O O . ARG A 1 92 ? 2.148 1.278 -1.853 1.00 93.88 92 ARG A O 1
ATOM 722 N N . ILE A 1 93 ? 1.691 1.229 -4.065 1.00 92.44 93 ILE A N 1
ATOM 723 C CA . ILE A 1 93 ? 3.047 0.913 -4.517 1.00 92.44 93 ILE A CA 1
ATOM 724 C C . ILE A 1 93 ? 3.632 2.157 -5.181 1.00 92.44 93 ILE A C 1
ATOM 726 O O . ILE A 1 93 ? 3.096 2.641 -6.176 1.00 92.44 93 ILE A O 1
ATOM 730 N N . ASN A 1 94 ? 4.724 2.681 -4.627 1.00 90.12 94 ASN A N 1
ATOM 731 C CA . ASN A 1 94 ? 5.455 3.826 -5.166 1.00 90.12 94 ASN A CA 1
ATOM 732 C C . ASN A 1 94 ? 6.723 3.340 -5.869 1.00 90.12 94 ASN A C 1
ATOM 734 O O . ASN A 1 94 ? 7.480 2.542 -5.311 1.00 90.12 94 ASN A O 1
ATOM 738 N N . THR A 1 95 ? 6.976 3.862 -7.063 1.00 86.44 95 THR A N 1
ATOM 739 C CA . THR A 1 95 ? 8.251 3.705 -7.765 1.00 86.44 95 THR A CA 1
ATOM 740 C C . THR A 1 95 ? 9.288 4.673 -7.181 1.00 86.44 95 THR A C 1
ATOM 742 O O . THR A 1 95 ? 8.919 5.704 -6.605 1.00 86.44 95 THR A O 1
ATOM 745 N N . PRO A 1 96 ? 10.597 4.425 -7.366 1.00 81.12 96 PRO A N 1
ATOM 746 C CA . PRO A 1 96 ? 11.638 5.368 -6.942 1.00 81.12 96 PRO A CA 1
ATOM 747 C C . PRO A 1 96 ? 11.612 6.691 -7.726 1.00 81.12 96 PRO A C 1
ATOM 749 O O . PRO A 1 96 ? 12.286 7.646 -7.348 1.00 81.12 96 PRO A O 1
ATOM 752 N N . TYR A 1 97 ? 10.825 6.767 -8.801 1.00 81.88 97 TYR A N 1
ATOM 753 C CA . TYR A 1 97 ? 10.693 7.941 -9.660 1.00 81.88 97 TYR A CA 1
ATOM 754 C C . TYR A 1 97 ? 9.475 8.811 -9.310 1.00 81.88 97 TYR A C 1
ATOM 756 O O . TYR A 1 97 ? 9.176 9.765 -10.026 1.00 81.88 97 TYR A O 1
ATOM 764 N N . GLY A 1 98 ? 8.771 8.500 -8.215 1.00 80.19 98 GLY A N 1
ATOM 765 C CA . GLY A 1 98 ? 7.644 9.293 -7.716 1.00 80.19 98 GLY A CA 1
ATOM 766 C C . GLY A 1 98 ? 6.303 9.011 -8.399 1.00 80.19 98 GLY A C 1
ATOM 767 O O . GLY A 1 98 ? 5.333 9.719 -8.136 1.00 80.19 98 GLY A O 1
ATOM 768 N N . THR A 1 99 ? 6.220 7.985 -9.251 1.00 86.19 99 THR A N 1
ATOM 769 C CA . THR A 1 99 ? 4.936 7.462 -9.747 1.00 86.19 99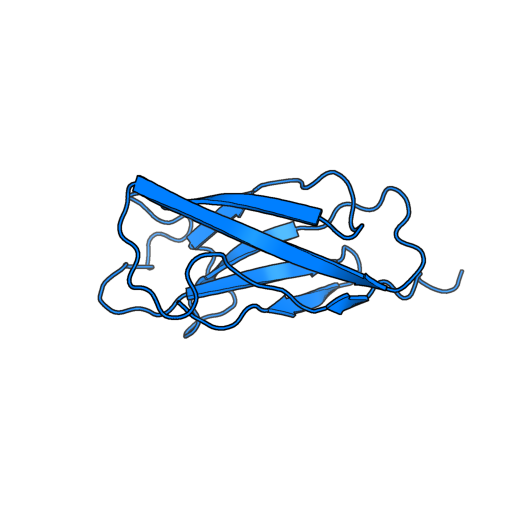 THR A CA 1
ATOM 770 C C . THR A 1 99 ? 4.395 6.406 -8.788 1.00 86.19 99 THR A C 1
ATOM 772 O O . THR A 1 99 ? 5.155 5.773 -8.054 1.00 86.19 99 THR A O 1
ATOM 775 N N . PHE A 1 100 ? 3.080 6.201 -8.774 1.00 91.38 100 PHE A N 1
ATOM 776 C CA . PHE A 1 100 ? 2.454 5.209 -7.907 1.00 91.38 100 PHE A CA 1
ATOM 777 C C . PHE A 1 100 ? 1.179 4.634 -8.519 1.00 91.38 100 PHE A C 1
ATOM 779 O O . PHE A 1 100 ? 0.606 5.214 -9.441 1.00 91.38 100 PHE A O 1
ATOM 786 N N . SER A 1 101 ? 0.734 3.507 -7.968 1.00 93.00 101 SER A N 1
ATOM 787 C CA . SER A 1 101 ? -0.600 2.952 -8.191 1.00 93.00 101 SER A CA 1
ATOM 788 C C . SER A 1 101 ? -1.185 2.473 -6.870 1.00 93.00 101 SER A C 1
ATOM 790 O O . SER A 1 101 ? -0.451 2.007 -5.993 1.00 93.00 101 SER A O 1
ATOM 792 N N . ASP A 1 102 ? -2.506 2.573 -6.771 1.00 94.75 102 ASP A N 1
ATOM 793 C CA . ASP A 1 102 ? -3.291 2.197 -5.599 1.00 94.75 102 ASP A CA 1
ATOM 794 C C . ASP A 1 102 ? -4.133 0.957 -5.878 1.00 94.75 102 ASP A C 1
ATOM 796 O O . ASP A 1 102 ? -4.493 0.690 -7.030 1.00 94.75 102 ASP A O 1
ATOM 800 N N . SER A 1 103 ? -4.426 0.204 -4.821 1.00 93.56 103 SER A N 1
ATOM 801 C CA . SER A 1 103 ? -5.462 -0.823 -4.838 1.00 93.56 103 SER A CA 1
ATOM 802 C C . SER A 1 103 ? -6.855 -0.216 -4.708 1.00 93.56 103 SER A C 1
ATOM 804 O O . SER A 1 103 ? -7.016 0.923 -4.266 1.00 93.56 103 SER A O 1
ATOM 806 N N . ASP A 1 104 ? -7.873 -1.028 -4.991 1.00 90.88 104 ASP A N 1
ATOM 807 C CA . ASP A 1 104 ? -9.207 -0.785 -4.446 1.00 90.88 104 ASP A CA 1
ATOM 808 C C . ASP A 1 104 ? -9.151 -0.714 -2.907 1.00 90.88 104 ASP A C 1
ATOM 810 O O . ASP A 1 104 ? -8.268 -1.333 -2.290 1.00 90.88 104 ASP A O 1
ATOM 814 N N . PRO A 1 105 ? -10.061 0.045 -2.276 1.00 87.75 105 PRO A N 1
ATOM 815 C CA . PRO A 1 105 ? -10.056 0.190 -0.835 1.00 87.75 105 PRO A CA 1
ATOM 816 C C . PRO A 1 105 ? -10.574 -1.063 -0.119 1.00 87.75 105 PRO A C 1
ATOM 818 O O . PRO A 1 105 ? -11.317 -1.870 -0.688 1.00 87.75 105 PRO A O 1
ATOM 821 N N . PHE A 1 106 ? -10.211 -1.193 1.152 1.00 84.56 106 PHE A N 1
ATOM 822 C CA . PHE A 1 106 ? -10.678 -2.222 2.078 1.00 84.56 106 PHE A CA 1
ATOM 823 C C . PHE A 1 106 ? -10.996 -1.613 3.444 1.00 84.56 106 PHE A C 1
ATOM 825 O O . PHE A 1 106 ? -10.276 -0.673 3.857 1.00 84.56 106 PHE A O 1
#

Organism: NCBI:txid101097

Secondary structure (DSSP, 8-state):
-PPP--EEEEEEESSTT----TT-EEEEEEEEES---SPPEEEEEEESS-TTSEEEEEEEES-SSSEEEEEE--SS-SSTT---SS--EEEEEE-TTS-EEEPPP-

Sequence (106 aa):
MTTPNISVTNVRTDHPYATLVPGDYLTARWDTSGDTAWDSCYAAVRSFEDPNAIFTDVYPHPQCGSGEATFELPKEPKDSMLQYNGSMFMVRINTPYGTFSDSDPF

Foldseek 3Di:
DPDWPKAKADWEKPDFPDQDDAQDKIKIWIAIDTDFPQFWKWKFKAFPVDRVFGFGTDPTPRTSHGDMDMDGRHNAGPPNVDDSPVTKIWMWIATPVGHIDIYHID

Radius of gyration: 13.65 Å; chains: 1; bounding box: 34×21×37 Å